Protein AF-A0A2G4FP38-F1 (afdb_monomer_lite)

Foldseek 3Di:
DVVLLVQLVVCVVVVDDNLCSLLVLQLQLLLLLLVLLVQLLVCLVVVNPPSNVVSNVVSVVSVVSNVNSVLVLLCLQQPVHSVVSVVVVVVVVVVVVVVLVVVLVVLQVVLLVVLCVVVVNDPPDDQDDPSSVNSRSVSSSVSSNVSSVVSNVSSVVSVVRDSNHHPDDDPD

Structure (mmCIF, N/CA/C/O backbone):
data_AF-A0A2G4FP38-F1
#
_entry.id   AF-A0A2G4FP38-F1
#
loop_
_atom_site.group_PDB
_atom_site.id
_atom_site.type_symbol
_atom_site.label_atom_id
_atom_site.label_alt_id
_atom_site.label_comp_id
_atom_site.label_asym_id
_atom_site.label_entity_id
_atom_site.label_seq_id
_atom_site.pdbx_PDB_ins_code
_atom_site.Cartn_x
_atom_site.Cartn_y
_atom_site.Cartn_z
_atom_site.occupancy
_atom_site.B_iso_or_equiv
_atom_site.auth_seq_id
_atom_site.auth_comp_id
_atom_site.auth_asym_id
_atom_site.auth_atom_id
_atom_site.pdbx_PDB_model_num
ATOM 1 N N . CYS A 1 1 ? 2.183 6.360 13.511 1.00 58.47 1 CYS A N 1
ATOM 2 C CA . CYS A 1 1 ? 1.422 5.990 14.740 1.00 58.47 1 CYS A CA 1
ATOM 3 C C . CYS A 1 1 ? 0.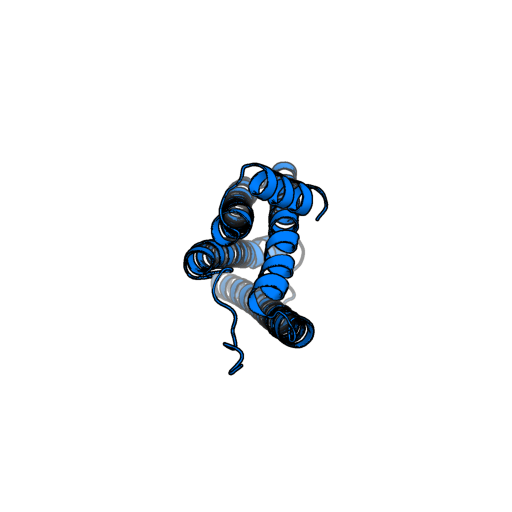950 7.159 15.631 1.00 58.47 1 CYS A C 1
ATOM 5 O O . CYS A 1 1 ? -0.241 7.223 15.916 1.00 58.47 1 CYS A O 1
ATOM 7 N N . PHE A 1 2 ? 1.821 8.072 16.098 1.00 64.75 2 PHE A N 1
ATOM 8 C CA . PHE A 1 2 ? 1.453 9.097 17.106 1.00 64.75 2 PHE A CA 1
ATOM 9 C C . PHE A 1 2 ? 0.322 10.040 16.651 1.00 64.75 2 PHE A C 1
ATOM 11 O O . PHE A 1 2 ? -0.654 10.246 17.367 1.00 64.75 2 PHE A O 1
ATOM 18 N N . ILE A 1 3 ? 0.412 10.548 15.418 1.00 67.06 3 ILE A N 1
ATOM 19 C CA . ILE A 1 3 ? -0.581 11.474 14.847 1.00 67.06 3 ILE A CA 1
ATOM 20 C C . ILE A 1 3 ? -1.905 10.759 14.544 1.00 67.06 3 ILE A C 1
ATOM 22 O O . ILE A 1 3 ? -2.968 11.328 14.762 1.00 67.06 3 ILE A O 1
ATOM 26 N N . GLY A 1 4 ? -1.855 9.496 14.107 1.00 60.56 4 GLY A N 1
ATOM 27 C CA . GLY A 1 4 ? -3.053 8.679 13.892 1.00 60.56 4 GLY A CA 1
ATOM 28 C C . GLY A 1 4 ? -3.813 8.442 15.197 1.00 60.56 4 GLY A C 1
ATOM 29 O O . GLY A 1 4 ? -5.021 8.666 15.254 1.00 60.56 4 GLY A O 1
ATOM 30 N N . GLY A 1 5 ? -3.100 8.083 16.271 1.00 61.03 5 GLY A N 1
ATOM 31 C CA . GLY A 1 5 ? -3.678 7.956 17.613 1.00 61.03 5 GLY A CA 1
ATOM 32 C C . GLY A 1 5 ? -4.298 9.267 18.098 1.00 61.03 5 GLY A C 1
ATOM 33 O O . GLY A 1 5 ? -5.476 9.293 18.447 1.00 61.03 5 GLY A O 1
ATOM 34 N N . PHE A 1 6 ? -3.559 10.375 17.987 1.00 71.50 6 PHE A N 1
ATOM 35 C CA . PHE A 1 6 ? -4.052 11.701 18.365 1.00 71.50 6 PHE A CA 1
ATOM 36 C C . PHE A 1 6 ? -5.305 12.122 17.583 1.00 71.50 6 PHE A C 1
ATOM 38 O O . PHE A 1 6 ? -6.260 12.616 18.179 1.00 71.50 6 PHE A O 1
ATOM 45 N N . ALA A 1 7 ? -5.338 11.902 16.265 1.00 63.38 7 ALA A N 1
ATOM 46 C CA . ALA A 1 7 ? -6.504 12.208 15.438 1.00 63.38 7 ALA A CA 1
ATOM 47 C C . ALA A 1 7 ? -7.728 11.390 15.874 1.00 63.38 7 ALA A C 1
ATOM 49 O O . ALA A 1 7 ? -8.832 11.924 15.983 1.00 63.38 7 ALA A O 1
ATOM 50 N N . THR A 1 8 ? -7.526 10.107 16.177 1.00 61.38 8 THR A N 1
ATOM 51 C CA . THR A 1 8 ? -8.596 9.209 16.627 1.00 61.38 8 THR A CA 1
ATOM 52 C C . THR A 1 8 ? -9.150 9.642 17.990 1.00 61.38 8 THR A C 1
ATOM 54 O O . THR A 1 8 ? -10.368 9.731 18.166 1.00 61.38 8 THR A O 1
ATOM 57 N N . ASP A 1 9 ? -8.270 9.993 18.930 1.00 63.69 9 ASP A N 1
ATOM 58 C CA . ASP A 1 9 ? -8.641 10.478 20.264 1.00 63.69 9 ASP A CA 1
ATOM 59 C C . ASP A 1 9 ? -9.321 11.849 20.213 1.00 63.69 9 ASP A C 1
ATOM 61 O O . ASP A 1 9 ? -10.271 12.109 20.954 1.00 63.69 9 ASP A O 1
ATOM 65 N N . TRP A 1 10 ? -8.884 12.724 19.305 1.00 68.12 10 TRP A N 1
ATOM 66 C CA . TRP A 1 10 ? -9.526 14.012 19.068 1.00 68.12 10 TRP A CA 1
ATOM 67 C C . TRP A 1 10 ? -10.965 13.839 18.567 1.00 68.12 10 TRP A C 1
ATOM 69 O O . TRP A 1 10 ? -11.870 14.479 19.101 1.00 68.12 10 TRP A O 1
ATOM 79 N N . PHE A 1 11 ? -11.216 12.926 17.622 1.00 61.09 11 PHE A N 1
ATOM 80 C CA . PHE A 1 11 ? -12.578 12.650 17.145 1.00 61.09 11 PHE A CA 1
ATOM 81 C C . PHE A 1 11 ? -13.488 12.049 18.224 1.00 61.09 11 PHE A C 1
ATOM 83 O O . PHE A 1 11 ? -14.673 12.387 18.266 1.00 61.09 11 PHE A O 1
ATOM 90 N N . LEU A 1 12 ? -12.956 11.202 19.113 1.00 60.66 12 LEU A N 1
ATOM 91 C CA . LEU A 1 12 ? -13.711 10.671 20.256 1.00 60.66 12 LEU A CA 1
ATOM 92 C C . LEU A 1 12 ? -14.082 11.773 21.259 1.00 60.66 12 LEU A C 1
ATOM 94 O O . LEU A 1 12 ? -15.210 11.803 21.749 1.00 60.66 12 LEU A O 1
ATOM 98 N N . ARG A 1 13 ? -13.175 12.724 21.516 1.00 63.47 13 ARG A N 1
ATOM 99 C CA . ARG A 1 13 ? -13.424 13.873 22.411 1.00 63.47 13 ARG A CA 1
ATOM 100 C C . ARG A 1 13 ? -14.485 14.843 21.886 1.00 63.47 13 ARG A C 1
ATOM 102 O O . ARG A 1 13 ? -15.068 15.574 22.676 1.00 63.47 13 ARG A O 1
ATOM 109 N N . GLN A 1 14 ? -14.765 14.824 20.584 1.00 65.31 14 GLN A N 1
ATOM 110 C CA . GLN A 1 14 ? -15.834 15.610 19.953 1.00 65.31 14 GLN A CA 1
ATOM 111 C C . GLN A 1 14 ? -17.223 14.942 20.057 1.00 65.31 14 GLN A C 1
ATOM 113 O O . GLN A 1 14 ? -18.176 15.410 19.438 1.00 65.31 14 GLN A O 1
ATOM 118 N N . GLY A 1 15 ? -17.360 13.828 20.791 1.00 57.38 15 GLY A N 1
ATOM 119 C CA . GLY A 1 15 ? -18.647 13.156 21.010 1.00 57.38 15 GLY A CA 1
ATOM 120 C C . GLY A 1 15 ? -19.159 12.340 19.817 1.00 57.38 15 GLY A C 1
ATOM 121 O O . GLY A 1 15 ? -20.324 11.942 19.796 1.00 57.38 15 GLY A O 1
ATOM 122 N N . LYS A 1 16 ? -18.317 12.072 18.807 1.00 63.19 16 LYS A N 1
ATOM 123 C CA . LYS A 1 16 ? -18.689 11.206 17.677 1.00 63.19 16 LYS A CA 1
ATOM 124 C C . LYS A 1 16 ? -18.691 9.734 18.100 1.00 63.19 16 LYS A C 1
ATOM 126 O O . LYS A 1 16 ? -17.848 9.305 18.883 1.00 63.19 16 LYS A O 1
ATOM 131 N N . SER A 1 17 ? -19.616 8.941 17.546 1.00 67.31 17 SER A N 1
ATOM 132 C CA . SER A 1 17 ? -19.697 7.496 17.827 1.00 67.31 17 SER A CA 1
ATOM 133 C C . SER A 1 17 ? -18.364 6.788 17.538 1.00 67.31 17 SER A C 1
ATOM 135 O O . SER A 1 17 ? -17.648 7.189 16.613 1.00 67.31 17 SER A O 1
ATOM 137 N N . ARG A 1 18 ? -18.067 5.702 18.265 1.00 66.75 18 ARG A N 1
ATOM 138 C CA . ARG A 1 18 ? -16.809 4.941 18.133 1.00 66.75 18 ARG A CA 1
ATOM 139 C C . ARG A 1 18 ? -16.551 4.531 16.681 1.00 66.75 18 ARG A C 1
ATOM 141 O O . ARG A 1 18 ? -15.464 4.769 16.167 1.00 66.75 18 ARG A O 1
ATOM 148 N N . THR A 1 19 ? -17.579 4.074 15.966 1.00 69.75 19 THR A N 1
ATOM 149 C CA . THR A 1 19 ? -17.502 3.747 14.531 1.00 69.75 19 THR A CA 1
ATOM 150 C C . THR A 1 19 ? -17.026 4.917 13.663 1.00 69.75 19 THR A C 1
ATOM 152 O O . THR A 1 19 ? -16.146 4.739 12.827 1.00 69.75 19 THR A O 1
ATOM 155 N N . TRP A 1 20 ? -17.527 6.134 13.879 1.00 71.62 20 TRP A N 1
ATOM 156 C CA . TRP A 1 20 ? -17.075 7.313 13.127 1.00 71.62 20 TRP A CA 1
ATOM 157 C C . TRP A 1 20 ? -15.651 7.734 13.486 1.00 71.62 20 TRP A C 1
ATOM 159 O O . TRP A 1 20 ? -14.878 8.100 12.597 1.00 71.62 20 TRP A O 1
ATOM 169 N N . ALA A 1 21 ? -15.295 7.657 14.768 1.00 72.12 21 ALA A N 1
ATOM 170 C CA . ALA A 1 21 ? -13.954 7.993 15.222 1.00 72.12 21 ALA A CA 1
ATOM 171 C C . ALA A 1 21 ? -12.893 7.033 14.668 1.00 72.12 21 ALA A C 1
ATOM 173 O O . ALA A 1 21 ? -11.793 7.481 14.363 1.00 72.12 21 ALA A O 1
ATOM 174 N N . ARG A 1 22 ? -13.222 5.747 14.474 1.00 75.44 22 ARG A N 1
ATOM 175 C CA . ARG A 1 22 ? -12.307 4.761 13.871 1.00 75.44 22 ARG A CA 1
ATOM 176 C C . ARG A 1 22 ? -12.298 4.789 12.338 1.00 75.44 22 ARG A C 1
ATOM 178 O O . ARG A 1 22 ? -11.226 4.751 11.742 1.00 75.44 22 ARG A O 1
ATOM 185 N N . ARG A 1 23 ? -13.463 4.909 11.686 1.00 81.69 23 ARG A N 1
ATOM 186 C CA . ARG A 1 23 ? -13.569 4.902 10.211 1.00 81.69 23 ARG A CA 1
ATOM 187 C C . ARG A 1 23 ? -12.898 6.105 9.559 1.00 81.69 23 ARG A C 1
ATOM 189 O O . ARG A 1 23 ? -12.204 5.942 8.567 1.00 81.69 23 ARG A O 1
ATOM 196 N N . THR A 1 24 ? -13.103 7.306 10.095 1.00 78.88 24 THR A N 1
ATOM 197 C CA . THR A 1 24 ? -12.640 8.553 9.458 1.00 78.88 24 THR A CA 1
ATOM 198 C C . THR A 1 24 ? -11.119 8.590 9.234 1.00 78.88 24 THR A C 1
ATOM 200 O O . THR A 1 24 ? -10.711 8.777 8.086 1.00 78.88 24 THR A O 1
ATOM 203 N N . PRO A 1 25 ? -10.262 8.373 10.255 1.00 81.19 25 PRO A N 1
ATOM 204 C CA . PRO A 1 25 ? -8.813 8.368 10.055 1.00 81.19 25 PRO A CA 1
ATOM 205 C C . PRO A 1 25 ? -8.349 7.207 9.169 1.00 81.19 25 PRO A C 1
ATOM 207 O O . PRO A 1 25 ? -7.416 7.383 8.391 1.00 81.19 25 PRO A O 1
ATOM 210 N N . ALA A 1 26 ? -9.015 6.051 9.232 1.00 84.75 26 ALA A N 1
ATOM 211 C CA . ALA A 1 26 ? -8.640 4.899 8.425 1.00 84.75 26 ALA A CA 1
ATOM 212 C C . ALA A 1 26 ? -8.995 5.063 6.940 1.00 84.75 26 ALA A C 1
ATOM 214 O O . ALA A 1 26 ? -8.164 4.800 6.075 1.00 84.75 26 ALA A O 1
ATOM 215 N N . VAL A 1 27 ? -10.200 5.544 6.624 1.00 87.88 27 VAL A N 1
ATOM 216 C CA . VAL A 1 27 ? -10.614 5.848 5.246 1.00 87.88 27 VAL A CA 1
ATOM 217 C C . VAL A 1 27 ? -9.734 6.951 4.670 1.00 87.88 27 VAL A C 1
ATOM 219 O O . VAL A 1 27 ? -9.202 6.793 3.574 1.00 87.88 27 VAL A O 1
ATOM 222 N N . PHE A 1 28 ? -9.530 8.042 5.415 1.00 88.12 28 PHE A N 1
ATOM 223 C CA . PHE A 1 28 ? -8.684 9.144 4.962 1.00 88.12 28 PHE A CA 1
ATOM 224 C C . PHE A 1 28 ? -7.242 8.688 4.723 1.00 88.12 28 PHE A C 1
ATOM 226 O O . PHE A 1 28 ? -6.679 8.989 3.675 1.00 88.12 28 PHE A O 1
ATOM 233 N N . GLY A 1 29 ? -6.664 7.917 5.649 1.00 87.88 29 GLY A N 1
ATOM 234 C CA . GLY A 1 29 ? -5.313 7.377 5.515 1.00 87.88 29 GLY A CA 1
ATOM 235 C C . GLY A 1 29 ? -5.160 6.456 4.303 1.00 87.88 29 GLY A C 1
ATOM 236 O O . GLY A 1 29 ? -4.212 6.621 3.539 1.00 87.88 29 GLY A O 1
ATOM 237 N N . ASN A 1 30 ? -6.117 5.551 4.066 1.00 90.75 30 ASN A N 1
ATOM 238 C CA . ASN A 1 30 ? -6.097 4.667 2.897 1.00 90.75 30 ASN A CA 1
ATOM 239 C C . ASN A 1 30 ? -6.269 5.434 1.575 1.00 90.75 30 ASN A C 1
ATOM 241 O O . ASN A 1 30 ? -5.506 5.199 0.642 1.00 90.75 30 ASN A O 1
ATOM 245 N N . ILE A 1 31 ? -7.211 6.382 1.491 1.00 92.88 31 ILE A N 1
ATOM 246 C CA . ILE A 1 31 ? -7.395 7.204 0.282 1.00 92.88 31 ILE A CA 1
ATOM 247 C C . ILE A 1 31 ? -6.143 8.042 0.016 1.00 92.88 31 ILE A C 1
ATOM 249 O O . ILE A 1 31 ? -5.645 8.057 -1.108 1.00 92.88 31 ILE A O 1
ATOM 253 N N . ALA A 1 32 ? -5.605 8.707 1.042 1.00 92.25 32 ALA A N 1
ATOM 254 C CA . ALA A 1 32 ? -4.392 9.503 0.910 1.00 92.25 32 ALA A CA 1
ATOM 255 C C . ALA A 1 32 ? -3.211 8.637 0.449 1.00 92.25 32 ALA A C 1
ATOM 257 O O . ALA A 1 32 ? -2.507 9.023 -0.480 1.00 92.25 32 ALA A O 1
ATOM 258 N N . CYS A 1 33 ? -3.045 7.437 1.013 1.00 92.12 33 CYS A N 1
ATOM 259 C CA . CYS A 1 33 ? -2.015 6.491 0.590 1.00 92.12 33 CYS A CA 1
ATOM 260 C C . CYS A 1 33 ? -2.195 6.068 -0.880 1.00 92.12 33 CYS A C 1
ATOM 262 O O . CYS A 1 33 ? -1.245 6.139 -1.658 1.00 92.12 33 CYS A O 1
ATOM 264 N N . GLY A 1 34 ? -3.419 5.721 -1.296 1.00 92.12 34 GLY A N 1
ATOM 265 C CA . GLY A 1 34 ? -3.733 5.385 -2.688 1.00 92.12 34 GLY A CA 1
ATOM 266 C C . GLY A 1 34 ? -3.409 6.525 -3.660 1.00 92.12 34 GLY A C 1
ATOM 267 O O . GLY A 1 34 ? -2.740 6.306 -4.671 1.00 92.12 34 GLY A O 1
ATOM 268 N N . LEU A 1 35 ? -3.789 7.759 -3.317 1.00 93.62 35 LEU A N 1
ATOM 269 C CA . LEU A 1 35 ? -3.447 8.956 -4.094 1.00 93.62 35 LEU A CA 1
ATOM 270 C C . LEU A 1 35 ? -1.933 9.180 -4.183 1.00 93.62 35 LEU A C 1
ATOM 272 O O . LEU A 1 35 ? -1.449 9.576 -5.241 1.00 93.62 35 LEU A O 1
ATOM 276 N N . CYS A 1 36 ? -1.179 8.876 -3.125 1.00 93.88 36 CYS A N 1
ATOM 277 C CA . CYS A 1 36 ? 0.282 8.966 -3.139 1.00 93.88 36 CYS A CA 1
ATOM 278 C C . CYS A 1 36 ? 0.934 7.928 -4.056 1.00 93.88 36 CYS A C 1
ATOM 280 O O . CYS A 1 36 ? 1.942 8.217 -4.694 1.00 93.88 36 CYS A O 1
ATOM 282 N N . TYR A 1 37 ? 0.370 6.723 -4.164 1.00 93.94 37 TYR A N 1
ATOM 283 C CA . TYR A 1 37 ? 0.847 5.739 -5.139 1.00 93.94 37 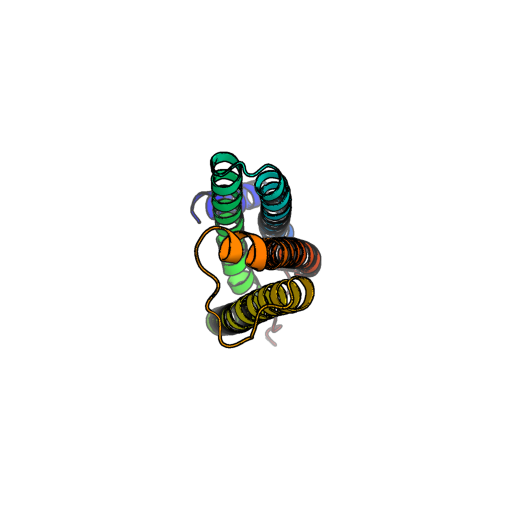TYR A CA 1
ATOM 284 C C . TYR A 1 37 ? 0.552 6.174 -6.579 1.00 93.94 37 TYR A C 1
ATOM 286 O O . TYR A 1 37 ? 1.402 6.009 -7.456 1.00 93.94 37 TYR A O 1
ATOM 294 N N . PHE A 1 38 ? -0.602 6.801 -6.828 1.00 93.94 38 PHE A N 1
ATOM 295 C CA . PHE A 1 38 ? -0.903 7.383 -8.139 1.00 93.94 38 PHE A CA 1
ATOM 296 C C . PHE A 1 38 ? -0.035 8.611 -8.457 1.00 93.94 38 PHE A C 1
ATOM 298 O O . PHE A 1 38 ? 0.404 8.763 -9.598 1.00 93.94 38 PHE A O 1
ATOM 305 N N . SER A 1 39 ? 0.292 9.456 -7.472 1.00 92.44 39 SER A N 1
ATOM 306 C CA . SER A 1 39 ? 1.250 10.551 -7.673 1.00 92.44 39 SER A CA 1
ATOM 307 C C . SER A 1 39 ? 2.664 10.019 -7.903 1.00 92.44 39 SER A C 1
ATOM 309 O O . SER A 1 39 ? 3.359 10.503 -8.794 1.00 92.44 39 SER A O 1
ATOM 311 N N . ALA A 1 40 ? 3.076 8.972 -7.181 1.00 93.06 40 ALA A N 1
ATOM 312 C CA . ALA A 1 40 ? 4.349 8.296 -7.412 1.00 93.06 40 ALA A CA 1
ATOM 313 C C . ALA A 1 40 ? 4.429 7.737 -8.841 1.00 93.06 40 ALA A C 1
ATOM 315 O O . ALA A 1 40 ? 5.447 7.914 -9.503 1.00 93.06 40 ALA A O 1
ATOM 316 N N . LEU A 1 41 ? 3.349 7.143 -9.360 1.00 93.94 41 LEU A N 1
ATOM 317 C CA . LEU A 1 41 ? 3.274 6.712 -10.759 1.00 93.94 41 LEU A CA 1
ATOM 318 C C . LEU A 1 41 ? 3.463 7.885 -11.735 1.00 93.94 41 LEU A C 1
ATOM 320 O O . LEU A 1 41 ? 4.199 7.761 -12.713 1.00 93.94 41 LEU A O 1
ATOM 324 N N . TYR A 1 42 ? 2.828 9.028 -11.466 1.00 93.12 42 TYR A N 1
ATOM 325 C CA . TYR A 1 42 ? 2.984 10.227 -12.288 1.00 93.12 42 TYR A CA 1
ATOM 326 C C . TYR A 1 42 ? 4.440 10.720 -12.313 1.00 93.12 42 TYR A C 1
ATOM 328 O O . TYR A 1 42 ? 4.997 10.930 -13.391 1.00 93.12 42 TYR A O 1
ATOM 336 N N . PHE A 1 43 ? 5.092 10.840 -11.153 1.00 92.12 43 PHE A N 1
ATOM 337 C CA . PHE A 1 43 ? 6.483 11.302 -11.071 1.00 92.12 43 PHE A CA 1
ATOM 338 C C . PHE A 1 43 ? 7.495 10.281 -11.600 1.00 92.12 43 PHE A C 1
ATOM 340 O O . PHE A 1 43 ? 8.500 10.676 -12.194 1.00 92.12 43 PHE A O 1
ATOM 347 N N . LEU A 1 44 ? 7.200 8.981 -11.483 1.00 91.56 44 LEU A N 1
ATOM 348 C CA . LEU A 1 44 ? 7.987 7.925 -12.119 1.00 91.56 44 LEU A CA 1
ATOM 349 C C . LEU A 1 44 ? 8.029 8.117 -13.644 1.00 91.56 44 LEU A C 1
ATOM 351 O O . LEU A 1 44 ? 9.097 8.013 -14.246 1.00 91.56 44 LEU A O 1
ATOM 355 N N . ASN A 1 45 ? 6.897 8.471 -14.262 1.00 90.00 45 ASN A N 1
ATOM 356 C CA . ASN A 1 45 ? 6.817 8.747 -15.702 1.00 90.00 45 ASN A CA 1
ATOM 357 C C . ASN A 1 45 ? 7.587 10.000 -16.122 1.00 90.00 45 ASN A C 1
ATOM 359 O O . ASN A 1 45 ? 8.159 10.030 -17.210 1.00 90.00 45 ASN A O 1
ATOM 363 N N . GLN A 1 46 ? 7.649 11.004 -15.249 1.00 90.12 46 GLN A N 1
ATOM 364 C CA . GLN A 1 46 ? 8.439 12.220 -15.466 1.00 90.12 46 GLN A CA 1
ATOM 365 C C . GLN A 1 46 ? 9.938 12.026 -15.179 1.00 90.12 46 GLN A C 1
ATOM 367 O O . GLN A 1 46 ? 10.720 12.952 -15.377 1.00 90.12 46 GLN A O 1
ATOM 372 N N . LYS A 1 47 ? 10.354 10.829 -14.730 1.00 87.00 47 LYS A N 1
ATOM 373 C CA . LYS A 1 47 ? 11.727 10.514 -14.293 1.00 87.00 47 LYS A CA 1
ATOM 374 C C . LYS A 1 47 ? 12.224 11.434 -13.170 1.00 87.00 47 LYS A C 1
ATOM 376 O O . LYS A 1 47 ? 13.428 11.637 -13.015 1.00 87.00 47 LYS A O 1
ATOM 381 N N . ASP A 1 48 ? 11.300 11.960 -12.368 1.00 90.38 48 ASP A N 1
ATOM 382 C CA . ASP A 1 48 ? 11.615 12.836 -11.247 1.00 90.38 48 ASP A CA 1
ATOM 383 C C . ASP A 1 48 ? 11.778 12.019 -9.960 1.00 90.38 48 ASP A C 1
ATOM 385 O O . ASP A 1 48 ? 10.811 11.638 -9.291 1.00 90.38 48 ASP A O 1
ATOM 389 N N . ALA A 1 49 ? 13.034 11.732 -9.620 1.00 89.88 49 ALA A N 1
ATOM 390 C CA . ALA A 1 49 ? 13.373 10.897 -8.475 1.00 89.88 49 ALA A CA 1
ATOM 391 C C . ALA A 1 49 ? 12.997 11.538 -7.127 1.00 89.88 49 ALA A C 1
ATOM 393 O O . ALA A 1 49 ? 12.645 10.815 -6.192 1.00 89.88 49 ALA A O 1
ATOM 394 N N . MET A 1 50 ? 13.047 12.871 -7.008 1.00 93.44 50 MET A N 1
ATOM 395 C CA . MET A 1 50 ? 12.763 13.544 -5.737 1.00 93.44 50 MET A CA 1
ATOM 396 C C . MET A 1 50 ? 11.278 13.478 -5.402 1.00 93.44 50 MET A C 1
ATOM 398 O O . MET A 1 50 ? 10.911 13.029 -4.314 1.00 93.44 50 MET A O 1
ATOM 402 N N . PHE A 1 51 ? 10.412 13.878 -6.333 1.00 91.00 51 PHE A N 1
ATOM 403 C CA . PHE A 1 51 ? 8.971 13.870 -6.079 1.00 91.00 51 PHE A CA 1
ATOM 404 C C . PHE A 1 51 ? 8.393 12.451 -6.017 1.00 91.00 51 PHE A C 1
ATOM 406 O O . PHE A 1 51 ? 7.436 12.212 -5.271 1.00 91.00 51 PHE A O 1
ATOM 413 N N . PHE A 1 52 ? 9.011 11.488 -6.709 1.00 93.06 52 PHE A N 1
ATOM 414 C CA . PHE A 1 52 ? 8.725 10.068 -6.509 1.00 93.06 52 PHE A CA 1
ATOM 415 C C . PHE A 1 52 ? 9.020 9.633 -5.065 1.00 93.06 52 PHE A C 1
ATOM 417 O O . PHE A 1 52 ? 8.140 9.093 -4.392 1.00 93.06 52 PHE A O 1
ATOM 424 N N . ALA A 1 53 ? 10.227 9.914 -4.560 1.00 92.81 53 ALA A N 1
ATOM 425 C CA . ALA A 1 53 ? 10.622 9.539 -3.203 1.00 92.81 53 ALA A CA 1
ATOM 426 C C . ALA A 1 53 ? 9.735 10.204 -2.138 1.00 92.81 53 ALA A C 1
ATOM 428 O O . ALA A 1 53 ? 9.304 9.537 -1.196 1.00 92.81 53 ALA A O 1
ATOM 429 N N . ILE A 1 54 ? 9.403 11.487 -2.314 1.00 94.19 54 ILE A N 1
ATOM 430 C CA . ILE A 1 54 ? 8.487 12.215 -1.423 1.00 94.19 54 ILE A CA 1
ATOM 431 C C . ILE A 1 54 ? 7.093 11.577 -1.437 1.00 94.19 54 ILE A C 1
ATOM 433 O O . ILE A 1 54 ? 6.511 11.376 -0.373 1.00 94.19 54 ILE A O 1
ATOM 437 N N . SER A 1 55 ? 6.573 11.213 -2.613 1.00 93.50 55 SER A N 1
ATOM 438 C CA . SER A 1 55 ? 5.260 10.564 -2.732 1.00 93.50 55 SER A CA 1
ATOM 439 C C . SER A 1 55 ? 5.221 9.226 -1.989 1.00 93.50 55 SER A C 1
ATOM 441 O O . SER A 1 55 ? 4.286 8.969 -1.235 1.00 93.50 55 SER A O 1
ATOM 443 N N . ILE A 1 56 ? 6.259 8.394 -2.128 1.00 93.44 56 ILE A N 1
ATOM 444 C CA . ILE A 1 56 ? 6.353 7.112 -1.410 1.00 93.44 56 ILE A CA 1
ATOM 445 C C . ILE A 1 56 ? 6.530 7.321 0.101 1.00 93.44 56 ILE A C 1
ATOM 447 O O . ILE A 1 56 ? 5.897 6.624 0.895 1.00 93.44 56 ILE A O 1
ATOM 451 N N . ALA A 1 57 ? 7.335 8.299 0.521 1.00 93.75 57 ALA A N 1
ATOM 452 C CA . ALA A 1 57 ? 7.503 8.627 1.936 1.00 93.75 57 ALA A CA 1
ATOM 453 C C . ALA A 1 57 ? 6.180 9.091 2.568 1.00 93.75 57 ALA A C 1
ATOM 455 O O . ALA A 1 57 ? 5.821 8.653 3.664 1.00 93.75 57 ALA A O 1
ATOM 456 N N . PHE A 1 58 ? 5.419 9.926 1.857 1.00 92.56 58 PHE A N 1
ATOM 457 C CA . PHE A 1 58 ? 4.109 10.381 2.312 1.00 92.56 58 PHE A CA 1
ATOM 458 C C . PHE A 1 58 ? 3.071 9.248 2.301 1.00 92.56 58 PHE A C 1
ATOM 460 O O . PHE A 1 58 ? 2.271 9.149 3.230 1.00 92.56 58 PHE A O 1
ATOM 467 N N . ALA A 1 59 ? 3.141 8.319 1.339 1.00 93.00 59 ALA A N 1
ATOM 468 C CA . ALA A 1 59 ? 2.333 7.097 1.357 1.00 93.00 59 ALA A CA 1
ATOM 469 C C . ALA A 1 59 ? 2.582 6.276 2.635 1.00 93.00 59 ALA A C 1
ATOM 471 O O . ALA A 1 59 ? 1.625 5.857 3.292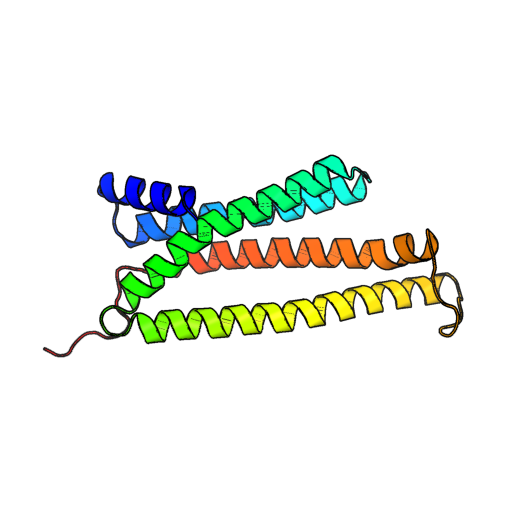 1.00 93.00 59 ALA A O 1
ATOM 472 N N . GLY A 1 60 ? 3.852 6.105 3.024 1.00 90.00 60 GLY A N 1
ATOM 473 C CA . GLY A 1 60 ? 4.240 5.456 4.279 1.00 90.00 60 GLY A CA 1
ATOM 474 C C . GLY A 1 60 ? 3.686 6.181 5.506 1.00 90.00 60 GLY A C 1
ATOM 475 O O . GLY A 1 60 ? 3.087 5.552 6.374 1.00 90.00 60 GLY A O 1
ATOM 476 N N . PHE A 1 61 ? 3.782 7.512 5.538 1.00 88.94 61 PHE A N 1
ATOM 477 C CA . PHE A 1 61 ? 3.186 8.329 6.598 1.00 88.94 61 PHE A CA 1
ATOM 478 C C . PHE A 1 61 ? 1.663 8.134 6.718 1.00 88.94 61 PHE A C 1
ATOM 480 O O . PHE A 1 61 ? 1.147 7.949 7.821 1.00 88.94 61 PHE A O 1
ATOM 487 N N . CYS A 1 62 ? 0.933 8.130 5.600 1.00 88.50 62 CYS A N 1
ATOM 488 C CA . CYS A 1 62 ? -0.516 7.914 5.583 1.00 88.50 62 CYS A CA 1
ATOM 489 C C . CYS A 1 62 ? -0.913 6.496 6.026 1.00 88.50 62 CYS A C 1
ATOM 491 O O . CYS A 1 62 ? -1.910 6.325 6.739 1.00 88.50 62 CYS A O 1
ATOM 493 N N . ASN A 1 63 ? -0.126 5.481 5.661 1.00 89.19 63 ASN A N 1
ATOM 494 C CA . ASN A 1 63 ? -0.309 4.123 6.173 1.00 89.19 63 ASN A CA 1
ATOM 495 C C . ASN A 1 63 ? -0.187 4.096 7.711 1.00 89.19 63 ASN A C 1
ATOM 497 O O . ASN A 1 63 ? -1.050 3.562 8.412 1.00 89.19 63 ASN A O 1
ATOM 501 N N . ASP A 1 64 ? 0.802 4.808 8.240 1.00 86.75 64 ASP A N 1
ATOM 502 C CA . ASP A 1 64 ? 1.087 4.924 9.667 1.00 86.75 64 ASP A CA 1
ATOM 503 C C . ASP A 1 64 ? -0.011 5.633 10.485 1.00 86.75 64 ASP A C 1
ATOM 505 O O . ASP A 1 64 ? -0.123 5.438 11.705 1.00 86.75 64 ASP A O 1
ATOM 509 N N . LEU A 1 65 ? -0.816 6.482 9.836 1.00 80.56 65 LEU A N 1
ATOM 510 C CA . LEU A 1 65 ? -2.020 7.079 10.426 1.00 80.56 65 LEU A CA 1
ATOM 511 C C . LEU A 1 65 ? -3.141 6.046 10.570 1.00 80.56 65 LEU A C 1
ATOM 513 O O . LEU A 1 65 ? -3.863 6.050 11.567 1.00 80.56 65 LEU A O 1
ATOM 517 N N . THR A 1 66 ? -3.252 5.147 9.593 1.00 85.19 66 THR A N 1
ATOM 518 C CA . THR A 1 66 ? -4.286 4.105 9.534 1.00 85.19 66 THR A CA 1
ATOM 519 C C . THR A 1 66 ? -4.055 3.043 10.604 1.00 85.19 66 THR A C 1
ATOM 521 O O . THR A 1 66 ? -5.009 2.594 11.236 1.00 85.19 66 THR A O 1
ATOM 524 N N . MET A 1 67 ? -2.791 2.693 10.871 1.00 84.38 67 MET A N 1
ATOM 525 C CA . MET A 1 67 ? -2.423 1.639 11.823 1.00 84.38 67 MET A CA 1
ATOM 526 C C . MET A 1 67 ? -3.090 1.811 13.195 1.00 84.38 67 MET A C 1
ATOM 528 O O . MET A 1 67 ? -3.690 0.867 13.703 1.00 84.38 67 MET A O 1
ATOM 532 N N . GLY A 1 68 ? -3.072 3.017 13.773 1.00 83.69 68 GLY A N 1
ATOM 533 C CA . GLY A 1 68 ? -3.691 3.263 15.084 1.00 83.69 68 GLY A CA 1
ATOM 534 C C . GLY A 1 68 ? -5.197 2.971 15.110 1.00 83.69 68 GLY A C 1
ATOM 535 O O . GLY A 1 68 ? -5.699 2.364 16.056 1.00 83.69 68 GLY A O 1
ATOM 536 N N . ALA A 1 69 ? -5.910 3.342 14.045 1.00 84.25 69 ALA A N 1
ATOM 537 C CA . ALA A 1 69 ? -7.340 3.087 13.918 1.00 84.25 69 ALA A CA 1
ATOM 538 C C . ALA A 1 69 ? -7.647 1.592 13.739 1.00 84.25 69 ALA A C 1
ATOM 540 O O . ALA A 1 69 ? -8.607 1.099 14.337 1.00 84.25 69 ALA A O 1
ATOM 541 N N . THR A 1 70 ? -6.825 0.858 12.982 1.00 87.12 70 THR A N 1
ATOM 542 C CA . THR A 1 70 ? -6.987 -0.591 12.777 1.00 87.12 70 THR A CA 1
ATOM 543 C C . THR A 1 70 ? -6.871 -1.358 14.093 1.00 87.12 70 THR A C 1
ATOM 545 O O . THR A 1 70 ? -7.780 -2.107 14.452 1.00 87.12 70 THR A O 1
ATOM 548 N N . TRP A 1 71 ? -5.812 -1.105 14.868 1.00 87.38 71 TRP A N 1
ATOM 549 C CA . TRP A 1 71 ? -5.600 -1.762 16.162 1.00 87.38 71 TRP A CA 1
ATOM 550 C C . TRP A 1 71 ? -6.714 -1.452 17.162 1.00 87.38 71 TRP A C 1
ATOM 552 O O . TRP A 1 71 ? -7.226 -2.354 17.825 1.00 87.38 71 TRP A O 1
ATOM 562 N N . ALA A 1 72 ? -7.133 -0.189 17.242 1.00 85.62 72 ALA A N 1
ATOM 563 C CA . ALA A 1 72 ? -8.206 0.199 18.144 1.00 85.62 72 ALA A CA 1
ATOM 564 C C . ALA A 1 72 ? -9.560 -0.412 17.739 1.00 85.62 72 ALA A C 1
ATOM 566 O O . ALA A 1 72 ? -10.356 -0.778 18.598 1.00 85.62 72 ALA A O 1
ATOM 567 N N . THR A 1 73 ? -9.796 -0.603 16.439 1.00 86.81 73 THR A N 1
ATOM 568 C CA . THR A 1 73 ? -10.999 -1.279 15.932 1.00 86.81 73 THR A CA 1
ATOM 569 C C . THR A 1 73 ? -11.018 -2.760 16.311 1.00 86.81 73 THR A C 1
ATOM 571 O O . THR A 1 73 ? -12.053 -3.264 16.739 1.00 86.81 73 THR A O 1
ATOM 574 N N . CYS A 1 74 ? -9.879 -3.457 16.243 1.00 87.75 74 CYS A N 1
ATOM 575 C CA . CYS A 1 74 ? -9.778 -4.839 16.724 1.00 87.75 74 CYS A CA 1
ATOM 576 C C . CYS A 1 74 ? -10.063 -4.961 18.227 1.00 87.75 74 CYS A C 1
ATOM 578 O O . CYS A 1 74 ? -10.670 -5.944 18.652 1.00 87.75 74 CYS A O 1
ATOM 580 N N . GLN A 1 75 ? -9.660 -3.969 19.025 1.00 87.94 75 GLN A N 1
ATOM 581 C CA . GLN A 1 75 ? -9.972 -3.924 20.456 1.00 87.94 75 GLN A CA 1
ATOM 582 C C . GLN A 1 75 ? -11.462 -3.668 20.711 1.00 87.94 75 GLN A C 1
ATOM 584 O O . GLN A 1 75 ? -12.072 -4.395 21.494 1.00 87.94 75 GLN A O 1
ATOM 589 N N . ASP A 1 76 ? -12.050 -2.680 20.028 1.00 86.19 76 ASP A N 1
ATOM 590 C CA . ASP A 1 76 ? -13.465 -2.322 20.182 1.00 86.19 76 ASP A CA 1
ATOM 591 C C . ASP A 1 76 ? -14.394 -3.494 19.773 1.00 86.19 76 ASP A C 1
ATOM 593 O O . ASP A 1 76 ? -15.351 -3.796 20.487 1.00 86.19 76 ASP A O 1
ATOM 597 N N . ILE A 1 77 ? -14.075 -4.207 18.683 1.00 86.62 77 ILE A N 1
ATOM 598 C CA . ILE A 1 77 ? -14.863 -5.350 18.178 1.00 86.62 77 ILE A CA 1
ATOM 599 C C . ILE A 1 77 ? -14.584 -6.642 18.966 1.00 86.62 77 ILE A C 1
ATOM 601 O O . ILE A 1 77 ? -15.493 -7.442 19.205 1.00 86.62 77 ILE A O 1
ATOM 605 N N . GLY A 1 78 ? -13.322 -6.880 19.333 1.00 84.62 78 GLY A N 1
ATOM 606 C CA . GLY A 1 78 ? -12.886 -8.126 19.961 1.00 84.62 78 GLY A CA 1
ATOM 607 C C . GLY A 1 78 ? -13.136 -8.201 21.465 1.00 84.62 78 GLY A C 1
ATOM 608 O O . GLY A 1 78 ? -13.269 -9.307 21.983 1.00 84.62 78 GLY A O 1
ATOM 609 N N . GLN A 1 79 ? -13.213 -7.064 22.166 1.00 87.56 79 GLN A N 1
ATOM 610 C CA . GLN A 1 79 ? -13.463 -6.982 23.613 1.00 87.56 79 GLN A CA 1
ATOM 611 C C . GLN A 1 79 ? -12.617 -7.995 24.415 1.00 87.56 79 GLN A C 1
ATOM 613 O O . GLN A 1 79 ? -11.387 -7.963 24.352 1.00 87.56 79 GLN A O 1
ATOM 618 N N . ARG A 1 80 ? -13.247 -8.943 25.124 1.00 86.88 80 ARG A N 1
ATOM 619 C CA . ARG A 1 80 ? -12.573 -10.004 25.896 1.00 86.88 80 ARG A CA 1
ATOM 620 C C . ARG A 1 80 ? -11.660 -10.904 25.045 1.00 86.88 80 ARG A C 1
ATOM 622 O O . ARG A 1 80 ? -10.710 -11.481 25.563 1.00 86.88 80 ARG A O 1
ATOM 629 N N . HIS A 1 81 ? -11.903 -10.969 23.738 1.00 87.69 81 HIS A N 1
ATOM 630 C CA . HIS A 1 81 ? -11.133 -11.722 22.745 1.00 87.69 81 HIS A CA 1
ATOM 631 C C . HIS A 1 81 ? -10.267 -10.816 21.844 1.00 87.69 81 HIS A C 1
ATOM 633 O O . HIS A 1 81 ? -9.818 -11.250 20.780 1.00 87.69 81 HIS A O 1
ATOM 639 N N . ALA A 1 82 ? -9.989 -9.568 22.249 1.00 86.94 82 ALA A N 1
ATOM 640 C CA . ALA A 1 82 ? -9.219 -8.598 21.457 1.00 86.94 82 ALA A CA 1
ATOM 641 C C . ALA A 1 82 ? -7.843 -9.117 21.000 1.00 86.94 82 ALA A C 1
ATOM 643 O O . ALA A 1 82 ? -7.390 -8.779 19.903 1.00 86.94 82 ALA A O 1
ATOM 644 N N . ALA A 1 83 ? -7.197 -9.971 21.801 1.00 88.81 83 ALA A N 1
ATOM 645 C CA . ALA A 1 83 ? -5.925 -10.599 21.446 1.00 88.81 83 ALA A CA 1
ATOM 646 C C . ALA A 1 83 ? -6.054 -11.549 20.240 1.00 88.81 83 ALA A C 1
ATOM 648 O O . ALA A 1 83 ? -5.213 -11.517 19.345 1.00 88.81 83 ALA A O 1
ATOM 649 N N . ILE A 1 84 ? -7.128 -12.345 20.171 1.00 90.81 84 ILE A N 1
ATOM 650 C CA . ILE A 1 84 ? -7.374 -13.295 19.073 1.00 90.81 84 ILE A CA 1
ATOM 651 C C . ILE A 1 84 ? -7.705 -12.536 17.785 1.00 90.81 84 ILE A C 1
ATOM 653 O O . ILE A 1 84 ? -7.155 -12.839 16.724 1.00 90.81 84 ILE A O 1
ATOM 657 N N . VAL A 1 85 ? -8.553 -11.507 17.880 1.00 90.31 85 VAL A N 1
ATOM 658 C CA . VAL A 1 85 ? -8.928 -10.665 16.730 1.00 90.31 85 VAL A CA 1
ATOM 659 C C . VAL A 1 85 ? -7.705 -9.939 16.168 1.00 90.31 85 VAL A C 1
ATOM 661 O O . VAL A 1 85 ? -7.448 -9.997 14.966 1.00 90.31 85 VAL A O 1
ATOM 664 N N . SER A 1 86 ? -6.898 -9.321 17.034 1.00 89.75 86 SER A N 1
ATOM 665 C CA . SER A 1 86 ? -5.669 -8.630 16.619 1.00 89.75 86 SER A CA 1
ATOM 666 C C . SER A 1 86 ? -4.606 -9.603 16.090 1.00 89.75 86 SER A C 1
ATOM 668 O O . SER A 1 86 ? -3.889 -9.289 15.141 1.00 89.75 86 SER A O 1
ATOM 670 N N . GLY A 1 87 ? -4.514 -10.808 16.660 1.00 92.50 87 GLY A N 1
ATOM 671 C CA . GLY A 1 87 ? -3.648 -11.874 16.153 1.00 92.50 87 GLY A CA 1
ATOM 672 C C . GLY A 1 87 ? -4.046 -12.320 14.745 1.00 92.50 87 GLY A C 1
ATOM 673 O O . GLY A 1 87 ? -3.195 -12.419 13.863 1.00 92.50 87 GLY A O 1
ATOM 674 N N . THR A 1 88 ? -5.347 -12.494 14.507 1.00 93.00 88 THR A N 1
ATOM 675 C CA . THR A 1 88 ? -5.894 -12.853 13.188 1.00 93.00 88 THR A CA 1
ATOM 676 C C . THR A 1 88 ? -5.623 -11.756 12.159 1.00 93.00 88 THR A C 1
ATOM 678 O O . THR A 1 88 ? -5.165 -12.049 11.055 1.00 93.00 88 THR A O 1
ATOM 681 N N . MET A 1 89 ? -5.815 -10.486 12.534 1.00 91.81 89 MET A N 1
ATOM 682 C CA . MET A 1 89 ? -5.459 -9.337 11.695 1.00 91.81 89 MET A CA 1
ATOM 683 C C . MET A 1 89 ? -3.983 -9.378 11.273 1.00 91.81 89 MET A C 1
ATOM 685 O O . MET A 1 89 ? -3.684 -9.216 10.091 1.00 91.81 89 MET A O 1
ATOM 689 N N . ASN A 1 90 ? -3.061 -9.630 12.207 1.00 93.38 90 ASN A N 1
ATOM 690 C CA . ASN A 1 90 ? -1.631 -9.707 11.890 1.00 93.38 90 ASN A CA 1
ATOM 691 C C . ASN A 1 90 ? -1.284 -10.895 10.990 1.00 93.38 90 ASN A C 1
ATOM 693 O O . ASN A 1 90 ? -0.445 -10.756 10.102 1.00 93.38 90 ASN A O 1
ATOM 697 N N . MET A 1 91 ? -1.930 -12.047 11.180 1.00 95.12 91 MET A N 1
ATOM 698 C CA . MET A 1 91 ? -1.743 -13.197 10.290 1.00 95.12 91 MET A CA 1
ATOM 699 C C . MET A 1 91 ? -2.164 -12.864 8.857 1.00 95.12 91 MET A C 1
ATOM 701 O O . MET A 1 91 ? -1.401 -13.115 7.925 1.00 95.12 91 MET A O 1
ATOM 705 N N . ILE A 1 92 ? -3.330 -12.233 8.679 1.00 93.75 92 ILE A N 1
ATOM 706 C CA . ILE A 1 92 ? -3.809 -11.795 7.359 1.00 93.75 92 ILE A CA 1
ATOM 707 C C . ILE A 1 92 ? -2.864 -10.744 6.761 1.00 93.75 92 ILE A C 1
ATOM 709 O O . ILE A 1 92 ? -2.519 -10.838 5.585 1.00 93.75 92 ILE A O 1
ATOM 713 N N . GLY A 1 93 ? -2.400 -9.779 7.562 1.00 90.62 93 GLY A N 1
ATOM 714 C CA . GLY A 1 93 ? -1.452 -8.754 7.118 1.00 90.62 93 GLY A CA 1
ATOM 715 C C . GLY A 1 93 ? -0.125 -9.340 6.629 1.00 90.62 93 GLY A C 1
ATOM 716 O O . GLY A 1 93 ? 0.328 -9.013 5.532 1.00 90.62 93 GLY A O 1
ATOM 717 N N . ASN A 1 94 ? 0.464 -10.265 7.392 1.00 94.81 94 ASN A N 1
ATOM 718 C CA . ASN A 1 94 ? 1.707 -10.940 7.011 1.00 94.81 94 ASN A CA 1
ATOM 719 C C . ASN A 1 94 ? 1.528 -11.845 5.786 1.00 94.81 94 ASN A C 1
ATOM 721 O O . ASN A 1 94 ? 2.397 -11.869 4.913 1.00 94.81 94 ASN A O 1
ATOM 725 N N . LEU A 1 95 ? 0.397 -12.551 5.680 1.00 95.38 95 LEU A N 1
ATOM 726 C CA . LEU A 1 95 ? 0.070 -13.336 4.490 1.00 95.38 95 LEU A CA 1
ATOM 727 C C . LEU A 1 95 ? -0.066 -12.436 3.254 1.00 95.38 95 LEU A C 1
ATOM 729 O O . LEU A 1 95 ? 0.473 -12.759 2.197 1.00 95.38 95 LEU A O 1
ATOM 733 N N . GLY A 1 96 ? -0.729 -11.285 3.395 1.00 92.56 96 GLY A N 1
ATOM 734 C CA . GLY A 1 96 ? -0.824 -10.276 2.342 1.00 92.56 96 GLY A CA 1
ATOM 735 C C . GLY A 1 96 ? 0.552 -9.777 1.903 1.00 92.56 96 GLY A C 1
ATOM 736 O O . GLY A 1 96 ? 0.836 -9.754 0.708 1.00 92.56 96 GLY A O 1
ATOM 737 N N . GLY A 1 97 ? 1.433 -9.468 2.860 1.00 92.56 97 GLY A N 1
ATOM 738 C CA . GLY A 1 97 ? 2.822 -9.092 2.589 1.00 92.56 97 GLY A CA 1
ATOM 739 C C . GLY A 1 97 ? 3.580 -10.163 1.801 1.00 92.56 97 GLY A C 1
ATOM 740 O O . GLY A 1 97 ? 4.168 -9.860 0.765 1.00 92.56 97 GLY A O 1
ATOM 741 N N . PHE A 1 98 ? 3.492 -11.426 2.226 1.00 95.00 98 PHE A N 1
ATOM 742 C CA . PHE A 1 98 ? 4.108 -12.558 1.527 1.00 95.00 98 PHE A CA 1
ATOM 743 C C . PHE A 1 98 ? 3.614 -12.695 0.077 1.00 95.00 98 PHE A C 1
ATOM 745 O O . PHE A 1 98 ? 4.420 -12.790 -0.853 1.00 95.00 98 PHE A O 1
ATOM 752 N N . VAL A 1 99 ? 2.293 -12.659 -0.129 1.00 95.25 99 VAL A N 1
ATOM 753 C CA . VAL A 1 99 ? 1.681 -12.762 -1.463 1.00 95.25 99 VAL A CA 1
ATOM 754 C C . VAL A 1 99 ? 2.125 -11.601 -2.354 1.00 95.25 99 VAL A C 1
ATOM 756 O O . VAL A 1 99 ? 2.537 -11.821 -3.494 1.00 95.25 99 VAL A O 1
ATOM 759 N N . VAL A 1 100 ? 2.105 -10.375 -1.830 1.00 93.69 100 VAL A N 1
ATOM 760 C CA . VAL A 1 100 ? 2.526 -9.166 -2.549 1.00 93.69 100 VAL A CA 1
ATOM 761 C C . VAL A 1 100 ? 3.988 -9.239 -2.977 1.00 93.69 100 VAL A C 1
ATOM 763 O O . VAL A 1 100 ? 4.297 -8.891 -4.118 1.00 93.69 100 VAL A O 1
ATOM 766 N N . THR A 1 101 ? 4.893 -9.704 -2.111 1.00 93.62 101 THR A N 1
ATOM 767 C CA . THR A 1 101 ? 6.317 -9.837 -2.453 1.00 93.62 101 THR A CA 1
ATOM 768 C C . THR A 1 101 ? 6.519 -10.793 -3.629 1.00 93.62 101 THR A C 1
ATOM 770 O O . THR A 1 101 ? 7.238 -10.461 -4.574 1.00 93.62 101 THR A O 1
ATOM 773 N N . ILE A 1 102 ? 5.836 -11.943 -3.624 1.00 95.94 102 ILE A N 1
ATOM 774 C CA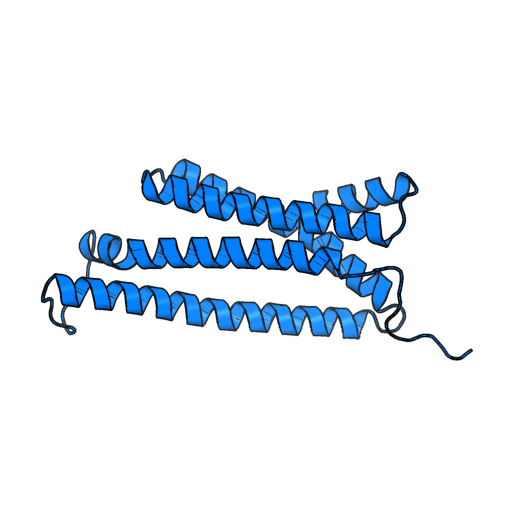 . ILE A 1 102 ? 5.901 -12.910 -4.732 1.00 95.94 102 ILE A CA 1
ATOM 775 C C . ILE A 1 102 ? 5.316 -12.315 -6.015 1.00 95.94 102 ILE A C 1
ATOM 777 O O . ILE A 1 102 ? 5.927 -12.426 -7.080 1.00 95.94 102 ILE A O 1
ATOM 781 N N . LEU A 1 103 ? 4.144 -11.680 -5.931 1.00 94.88 103 LEU A N 1
ATOM 782 C CA . LEU A 1 103 ? 3.488 -11.075 -7.091 1.00 94.88 103 LEU A CA 1
ATOM 783 C C . LEU A 1 103 ? 4.346 -9.971 -7.711 1.00 94.88 103 LEU A C 1
ATOM 785 O O . LEU A 1 103 ? 4.527 -9.958 -8.925 1.00 94.88 103 LEU A O 1
ATOM 789 N N . THR A 1 104 ? 4.932 -9.105 -6.885 1.00 94.50 104 THR A N 1
ATOM 790 C CA . THR A 1 104 ? 5.827 -8.028 -7.331 1.00 94.50 104 THR A CA 1
ATOM 791 C C . THR A 1 104 ? 7.006 -8.586 -8.125 1.00 94.50 104 THR A C 1
ATOM 793 O O . THR A 1 104 ? 7.308 -8.092 -9.214 1.00 94.50 104 THR A O 1
ATOM 796 N N . GLY A 1 105 ? 7.635 -9.6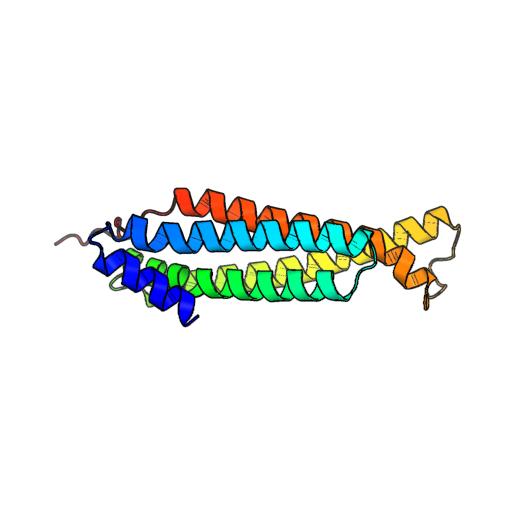54 -7.620 1.00 93.31 105 GLY A N 1
ATOM 797 C CA . GLY A 1 105 ? 8.720 -10.349 -8.315 1.00 93.31 105 GLY A CA 1
ATOM 798 C C . GLY A 1 105 ? 8.283 -10.907 -9.670 1.00 93.31 105 GLY A C 1
ATOM 799 O O . GLY A 1 105 ? 8.925 -10.627 -10.682 1.00 93.31 105 GLY A O 1
ATOM 800 N N . LYS A 1 106 ? 7.144 -11.610 -9.714 1.00 95.25 106 LYS A N 1
ATOM 801 C CA . LYS A 1 106 ? 6.595 -12.176 -10.958 1.00 95.25 106 LYS A CA 1
ATOM 802 C C . LYS A 1 106 ? 6.224 -11.110 -11.990 1.00 95.25 106 LYS A C 1
ATOM 804 O O . LYS A 1 106 ? 6.469 -11.307 -13.175 1.00 95.25 106 LYS A O 1
ATOM 809 N N . ILE A 1 107 ? 5.671 -9.976 -11.560 1.00 95.56 107 ILE A N 1
ATOM 810 C CA . ILE A 1 107 ? 5.339 -8.846 -12.443 1.00 95.56 107 ILE A CA 1
ATOM 811 C C . ILE A 1 107 ? 6.612 -8.257 -13.063 1.00 95.56 107 ILE A C 1
ATOM 813 O O . ILE A 1 107 ? 6.646 -7.963 -14.258 1.00 95.56 107 ILE A O 1
ATOM 817 N N . LEU A 1 108 ? 7.679 -8.110 -12.273 1.00 94.50 108 LEU A N 1
ATOM 818 C CA . LEU A 1 108 ? 8.965 -7.626 -12.777 1.00 94.50 108 LEU A CA 1
ATOM 819 C C . LEU A 1 108 ? 9.629 -8.632 -13.725 1.00 94.50 108 LEU A C 1
ATOM 821 O O . LEU A 1 108 ? 10.250 -8.225 -14.704 1.00 94.50 108 LEU A O 1
ATOM 825 N N . GLU A 1 109 ? 9.517 -9.932 -13.458 1.00 93.44 109 GLU A N 1
ATOM 826 C CA . GLU A 1 109 ? 9.982 -10.975 -14.379 1.00 93.44 109 GLU A CA 1
ATOM 827 C C . GLU A 1 109 ? 9.224 -10.947 -15.699 1.00 93.44 109 GLU A C 1
ATOM 829 O O . GLU A 1 109 ? 9.859 -10.857 -16.745 1.00 93.44 109 GLU A O 1
ATOM 834 N N . TRP A 1 110 ? 7.894 -10.903 -15.646 1.00 94.00 110 TRP A N 1
ATOM 835 C CA . TRP A 1 110 ? 7.043 -10.758 -16.825 1.00 94.00 110 TRP A CA 1
ATOM 836 C C . TRP A 1 110 ? 7.415 -9.524 -17.661 1.00 94.00 110 TRP A C 1
ATOM 838 O O . TRP A 1 110 ? 7.582 -9.623 -18.876 1.00 94.00 110 TRP A O 1
ATOM 848 N N . SER A 1 111 ? 7.637 -8.380 -17.007 1.00 94.38 111 SER A N 1
ATOM 849 C CA . SER A 1 111 ? 8.082 -7.139 -17.654 1.00 94.38 111 SER A CA 1
ATOM 850 C C . SER A 1 111 ? 9.412 -7.321 -18.398 1.00 94.38 111 SER A C 1
ATOM 852 O O . SER A 1 111 ? 9.533 -6.940 -19.562 1.00 94.38 111 SER A O 1
ATOM 854 N N . LYS A 1 112 ? 10.399 -7.962 -17.755 1.00 92.25 112 LYS A N 1
ATOM 855 C CA . LYS A 1 112 ? 11.704 -8.252 -18.372 1.00 92.25 112 LYS A CA 1
ATOM 856 C C . LYS A 1 112 ? 11.585 -9.218 -19.551 1.00 92.25 112 LYS A C 1
ATOM 858 O O . LYS A 1 112 ? 12.260 -9.019 -20.557 1.00 92.25 112 LYS A O 1
ATOM 863 N N . THR A 1 113 ? 10.751 -10.251 -19.440 1.00 91.19 113 THR A N 1
ATOM 864 C CA . THR A 1 113 ? 10.534 -11.226 -20.518 1.00 91.19 113 THR A CA 1
ATOM 865 C C . THR A 1 113 ? 9.922 -10.563 -21.750 1.00 91.19 113 THR A C 1
ATOM 867 O O . THR A 1 113 ? 10.413 -10.780 -22.854 1.00 91.19 113 THR A O 1
ATOM 870 N N . ASN A 1 114 ? 8.9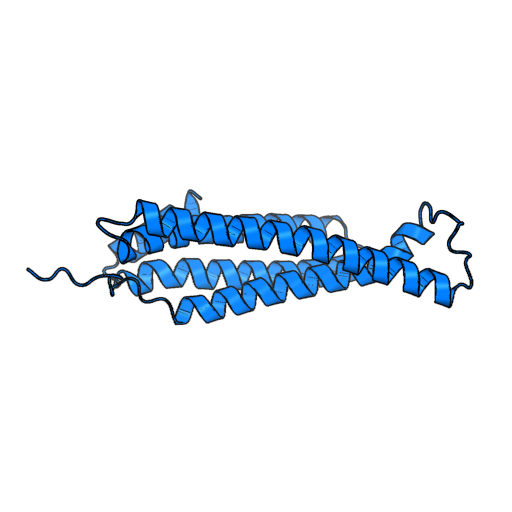24 -9.691 -21.581 1.00 91.19 114 ASN A N 1
ATOM 871 C CA . ASN A 1 114 ? 8.330 -8.964 -22.709 1.00 91.19 114 ASN A CA 1
ATOM 872 C C . ASN A 1 114 ? 9.350 -8.073 -23.426 1.00 91.19 114 ASN A C 1
ATOM 874 O O . ASN A 1 114 ? 9.411 -8.077 -24.653 1.00 91.19 114 ASN A O 1
ATOM 878 N N . TYR A 1 115 ? 10.193 -7.368 -22.665 1.00 90.38 115 TYR A N 1
ATOM 879 C CA . TYR A 1 115 ? 11.255 -6.537 -23.232 1.00 90.38 115 TYR A CA 1
ATOM 880 C C . TYR A 1 115 ? 12.246 -7.354 -24.077 1.00 90.38 115 TYR A C 1
ATOM 882 O O . TYR A 1 115 ? 12.636 -6.931 -25.165 1.00 90.38 115 TYR A O 1
ATOM 890 N N . ARG A 1 116 ? 12.621 -8.552 -23.606 1.00 89.19 116 ARG A N 1
ATOM 891 C CA . ARG A 1 116 ? 13.517 -9.462 -24.337 1.00 89.19 116 ARG A CA 1
ATOM 892 C C . ARG A 1 116 ? 12.927 -9.947 -25.651 1.00 89.19 116 ARG A C 1
ATOM 894 O O . ARG A 1 116 ? 13.643 -9.974 -26.646 1.00 89.19 116 ARG A O 1
ATOM 901 N N . ILE A 1 117 ? 11.641 -10.300 -25.650 1.00 88.94 117 ILE A N 1
ATOM 902 C CA . ILE A 1 117 ? 10.929 -10.742 -26.855 1.00 88.94 117 ILE A CA 1
ATOM 903 C C . ILE A 1 117 ? 10.913 -9.621 -27.899 1.00 88.94 117 ILE A C 1
ATOM 905 O O . ILE A 1 117 ? 11.217 -9.869 -29.062 1.00 88.94 117 ILE A O 1
ATOM 909 N N . GLU A 1 118 ? 10.615 -8.388 -27.482 1.00 89.75 118 GLU A N 1
ATOM 910 C CA . GLU A 1 118 ? 10.550 -7.228 -28.379 1.00 89.75 118 GLU A CA 1
ATOM 911 C C . GLU A 1 118 ? 11.908 -6.891 -29.018 1.00 89.75 118 GLU A C 1
ATOM 913 O O . GLU A 1 118 ? 11.966 -6.501 -30.181 1.00 89.75 118 GLU A O 1
ATOM 918 N N . HIS A 1 119 ? 13.004 -7.097 -28.285 1.00 89.19 119 HIS A N 1
ATOM 919 C CA . HIS A 1 119 ? 14.363 -6.788 -28.744 1.00 89.19 119 HIS A CA 1
ATOM 920 C C . HIS A 1 119 ? 15.121 -8.016 -29.279 1.00 89.19 119 HIS A C 1
ATOM 922 O O . HIS A 1 119 ? 16.316 -7.919 -29.552 1.00 89.19 119 HIS A O 1
ATOM 928 N N . ALA A 1 120 ? 14.448 -9.167 -29.421 1.00 89.19 120 ALA A N 1
ATOM 929 C CA . ALA A 1 120 ? 15.038 -10.447 -29.830 1.00 89.19 120 ALA A CA 1
ATOM 930 C C . ALA A 1 120 ? 16.311 -10.831 -29.037 1.00 89.19 120 ALA A C 1
ATOM 932 O O . ALA A 1 120 ? 17.263 -11.386 -29.587 1.00 89.19 120 ALA A O 1
ATOM 933 N N . ILE A 1 121 ? 16.332 -10.525 -27.735 1.00 87.88 121 ILE A N 1
ATOM 934 C CA . ILE A 1 121 ? 17.459 -10.806 -26.836 1.00 87.88 121 ILE A CA 1
ATOM 935 C C . ILE A 1 121 ? 17.328 -12.231 -26.299 1.00 87.88 121 ILE A C 1
ATOM 937 O O . ILE A 1 121 ? 16.279 -12.616 -25.783 1.00 87.88 121 ILE A O 1
ATOM 941 N N . GLU A 1 122 ? 18.414 -12.999 -26.357 1.00 86.62 122 GLU A N 1
ATOM 942 C CA . GLU A 1 122 ? 18.448 -14.360 -25.823 1.00 86.62 122 GLU A CA 1
ATOM 943 C C . GLU A 1 122 ? 18.236 -14.381 -24.295 1.00 86.62 122 GLU A C 1
ATOM 945 O O . GLU A 1 122 ? 18.779 -13.556 -23.550 1.00 86.62 122 GLU A O 1
ATOM 950 N N . ASP A 1 123 ? 17.487 -15.367 -23.794 1.00 80.81 123 ASP A N 1
ATOM 951 C CA . ASP A 1 123 ? 17.169 -15.502 -22.364 1.00 80.81 123 ASP A CA 1
ATOM 952 C C . ASP A 1 123 ? 18.404 -15.713 -21.469 1.00 80.81 123 ASP A C 1
ATOM 954 O O . ASP A 1 123 ? 18.380 -15.388 -20.276 1.00 80.81 123 ASP A O 1
ATOM 958 N N . SER A 1 124 ? 19.513 -16.184 -22.040 1.00 78.69 124 SER A N 1
ATOM 959 C CA . SER A 1 124 ? 20.808 -16.340 -21.368 1.00 78.69 124 SER A CA 1
ATOM 960 C C . SER A 1 124 ? 21.536 -15.004 -21.143 1.00 78.69 124 SER A C 1
ATOM 962 O O . SER A 1 124 ? 22.388 -14.900 -20.257 1.00 78.69 124 SER A O 1
ATOM 964 N N . THR A 1 125 ? 21.176 -13.951 -21.887 1.00 84.06 125 THR A N 1
ATOM 965 C CA . THR A 1 125 ? 21.900 -12.673 -21.877 1.00 84.06 125 THR A CA 1
ATOM 966 C C . THR A 1 125 ? 21.428 -11.782 -20.739 1.00 84.06 125 THR A C 1
ATOM 968 O O . THR A 1 125 ? 20.308 -11.274 -20.754 1.00 84.06 125 THR A O 1
ATOM 971 N N . ARG A 1 126 ? 22.278 -11.561 -19.735 1.00 83.19 126 ARG A N 1
ATOM 972 C CA . ARG A 1 126 ? 21.933 -10.731 -18.575 1.00 83.19 126 ARG A CA 1
ATOM 973 C C . ARG A 1 126 ? 21.717 -9.270 -18.991 1.00 83.19 126 ARG A C 1
ATOM 975 O O . ARG A 1 126 ? 22.646 -8.621 -19.451 1.00 83.19 126 ARG A O 1
ATOM 982 N N . LEU A 1 127 ? 20.520 -8.741 -18.729 1.00 85.38 127 LEU A N 1
ATOM 983 C CA . LEU A 1 127 ? 20.218 -7.312 -18.861 1.00 85.38 127 LEU A CA 1
ATOM 984 C C . LEU A 1 127 ? 20.972 -6.527 -17.775 1.00 85.38 127 LEU A C 1
ATOM 986 O O . LEU A 1 127 ? 20.872 -6.860 -16.587 1.00 85.38 127 LEU A O 1
ATOM 990 N N . ILE A 1 128 ? 21.728 -5.496 -18.159 1.00 87.81 128 ILE A N 1
ATOM 991 C CA . ILE A 1 128 ? 22.544 -4.684 -17.239 1.00 87.81 128 ILE A CA 1
ATOM 992 C C . ILE A 1 128 ? 22.354 -3.194 -17.558 1.00 87.81 128 ILE A C 1
ATOM 994 O O . ILE A 1 128 ? 22.137 -2.804 -18.701 1.00 87.81 128 ILE A O 1
ATOM 998 N N . GLY A 1 129 ? 22.430 -2.345 -16.530 1.00 89.19 129 GLY A N 1
ATOM 999 C CA . GLY A 1 129 ? 22.412 -0.892 -16.691 1.00 89.19 129 GLY A CA 1
ATOM 1000 C C . GLY A 1 129 ? 21.080 -0.371 -17.232 1.00 89.19 129 GLY A C 1
ATOM 1001 O O . GLY A 1 129 ? 20.017 -0.689 -16.698 1.00 89.19 129 GLY A O 1
ATOM 1002 N N . ASN A 1 130 ? 21.144 0.442 -18.287 1.00 86.31 130 ASN A N 1
ATOM 1003 C CA . ASN A 1 130 ? 19.977 1.131 -18.840 1.00 86.31 130 ASN A CA 1
ATOM 1004 C C . ASN A 1 130 ? 18.951 0.172 -19.458 1.00 86.31 130 ASN A C 1
ATOM 1006 O O . ASN A 1 130 ? 17.756 0.428 -19.356 1.00 86.31 130 ASN A O 1
ATOM 1010 N N . GLU A 1 131 ? 19.388 -0.943 -20.048 1.00 86.00 131 GLU A N 1
ATOM 1011 C CA . GLU A 1 131 ? 18.478 -1.947 -20.618 1.00 86.00 131 GLU A CA 1
ATOM 1012 C C . GLU A 1 131 ? 17.637 -2.612 -19.531 1.00 86.00 131 GLU A C 1
ATOM 1014 O O . GLU A 1 131 ? 16.428 -2.763 -19.679 1.00 86.00 131 GLU A O 1
ATOM 1019 N N . LEU A 1 132 ? 18.257 -2.937 -18.391 1.00 88.62 132 LEU A N 1
ATOM 1020 C CA . LEU A 1 132 ? 17.544 -3.484 -17.240 1.00 88.62 132 LEU A CA 1
ATOM 1021 C C . LEU A 1 132 ? 16.532 -2.474 -16.685 1.00 88.62 132 LEU A C 1
ATOM 1023 O O . LEU A 1 132 ? 15.394 -2.845 -16.402 1.00 88.62 132 LEU A O 1
ATOM 1027 N N . ALA A 1 133 ? 16.930 -1.204 -16.563 1.00 87.06 133 ALA A N 1
ATOM 1028 C CA . ALA A 1 133 ? 16.044 -0.149 -16.080 1.00 87.06 133 ALA A CA 1
ATOM 1029 C C . ALA A 1 133 ? 14.818 0.022 -16.993 1.00 87.06 133 ALA A C 1
ATOM 1031 O O . ALA A 1 133 ? 13.692 0.061 -16.497 1.00 87.06 133 ALA A O 1
ATOM 1032 N N . THR A 1 134 ? 15.016 0.041 -18.314 1.00 88.25 134 THR A N 1
ATOM 1033 C CA . THR A 1 134 ? 13.922 0.104 -19.295 1.00 88.25 134 THR A CA 1
ATOM 1034 C C . THR A 1 134 ? 13.037 -1.141 -19.236 1.00 88.25 134 THR A C 1
ATOM 1036 O O . THR A 1 134 ? 11.814 -1.023 -19.215 1.00 88.25 134 THR A O 1
ATOM 1039 N N . ALA A 1 135 ? 13.636 -2.329 -19.129 1.00 90.50 135 ALA A N 1
ATOM 1040 C CA . ALA A 1 135 ? 12.911 -3.596 -19.072 1.00 90.50 135 ALA A CA 1
ATOM 1041 C C . ALA A 1 135 ? 12.033 -3.737 -17.819 1.00 90.50 135 ALA A C 1
ATOM 1043 O O . ALA A 1 135 ? 10.985 -4.379 -17.859 1.00 90.50 135 ALA A O 1
ATOM 1044 N N . GLN A 1 136 ? 12.449 -3.157 -16.690 1.00 91.94 136 GLN A N 1
ATOM 1045 C CA . GLN A 1 136 ? 11.694 -3.199 -15.433 1.00 91.94 136 GLN A CA 1
ATOM 1046 C C . GLN A 1 136 ? 10.675 -2.065 -15.299 1.00 91.94 136 GLN A C 1
ATOM 1048 O O . GLN A 1 136 ? 9.752 -2.174 -14.489 1.00 91.94 136 GLN A O 1
ATOM 1053 N N . PHE A 1 137 ? 10.830 -0.986 -16.070 1.00 91.69 137 PHE A N 1
ATOM 1054 C CA . PHE A 1 137 ? 10.003 0.213 -15.972 1.00 91.69 137 PHE A CA 1
ATOM 1055 C C . PHE A 1 137 ? 8.487 -0.072 -16.038 1.00 91.69 137 PHE A C 1
ATOM 1057 O O . PHE A 1 137 ? 7.789 0.333 -15.102 1.00 91.69 137 PHE A O 1
ATOM 1064 N N . PRO A 1 138 ? 7.956 -0.829 -17.025 1.00 92.19 138 PRO A N 1
ATOM 1065 C CA . PRO A 1 138 ? 6.524 -1.127 -17.059 1.00 92.19 138 PRO A CA 1
ATOM 1066 C C . PRO A 1 138 ? 6.066 -2.015 -15.893 1.00 92.19 138 PRO A C 1
ATOM 1068 O O . PRO A 1 138 ? 4.973 -1.827 -15.353 1.00 92.19 138 PRO A O 1
ATOM 1071 N N . GLY A 1 139 ? 6.919 -2.927 -15.424 1.00 93.31 139 GLY A N 1
ATOM 1072 C CA . GLY A 1 139 ? 6.657 -3.721 -14.225 1.00 93.31 139 GLY A CA 1
ATOM 1073 C C . GLY A 1 139 ? 6.534 -2.868 -12.957 1.00 93.31 139 GLY A C 1
ATOM 1074 O O . GLY A 1 139 ? 5.653 -3.117 -12.132 1.00 93.31 139 GLY A O 1
ATOM 1075 N N . TYR A 1 140 ? 7.364 -1.832 -12.792 1.00 93.19 140 TYR A N 1
ATOM 1076 C CA . TYR A 1 140 ? 7.239 -0.899 -11.664 1.00 93.19 140 TYR A CA 1
ATOM 1077 C C . TYR A 1 140 ? 5.953 -0.074 -11.732 1.00 93.19 140 TYR A C 1
ATOM 1079 O O . TYR A 1 140 ? 5.275 0.068 -10.713 1.00 93.19 140 TYR A O 1
ATOM 1087 N N . GLN A 1 141 ? 5.573 0.408 -12.919 1.00 94.00 141 GLN A N 1
ATOM 1088 C CA . GLN A 1 141 ? 4.303 1.114 -13.111 1.00 94.00 141 GLN A CA 1
ATOM 1089 C C . GLN A 1 141 ? 3.112 0.239 -12.700 1.00 94.00 141 GLN A C 1
ATOM 1091 O O . GLN A 1 141 ? 2.250 0.681 -11.938 1.00 94.00 141 GLN A O 1
ATOM 1096 N N . PHE A 1 142 ? 3.091 -1.021 -13.145 1.00 94.62 142 PHE A N 1
ATOM 1097 C CA . PHE A 1 142 ? 2.016 -1.956 -12.813 1.00 94.62 142 PHE A CA 1
ATOM 1098 C C . PHE A 1 142 ? 1.928 -2.226 -11.304 1.00 94.62 142 PHE A C 1
ATOM 1100 O O . PHE A 1 142 ? 0.835 -2.227 -10.738 1.00 94.62 142 PHE A O 1
ATOM 1107 N N . ASN A 1 143 ? 3.071 -2.383 -10.630 1.00 94.88 143 ASN A N 1
ATOM 1108 C CA . ASN A 1 143 ? 3.108 -2.541 -9.176 1.00 94.88 143 ASN A CA 1
ATOM 1109 C C . ASN A 1 143 ? 2.553 -1.312 -8.440 1.00 94.88 143 ASN A C 1
ATOM 1111 O O . ASN A 1 143 ? 1.756 -1.468 -7.519 1.00 94.88 143 ASN A O 1
ATOM 1115 N N . LEU A 1 144 ? 2.914 -0.093 -8.855 1.00 94.12 144 LEU A N 1
ATOM 1116 C CA . LEU A 1 144 ? 2.395 1.135 -8.236 1.00 94.12 144 LEU A CA 1
ATOM 1117 C C . LEU A 1 144 ? 0.879 1.279 -8.414 1.00 94.12 144 LEU A C 1
ATOM 1119 O O . LEU A 1 144 ? 0.188 1.649 -7.465 1.00 94.12 144 LEU A O 1
ATOM 1123 N N . ILE A 1 145 ? 0.352 0.940 -9.596 1.00 94.81 145 ILE A N 1
ATOM 1124 C CA . ILE A 1 145 ? -1.096 0.917 -9.849 1.00 94.81 145 ILE A CA 1
ATOM 1125 C C . ILE A 1 145 ? -1.773 -0.104 -8.934 1.00 94.81 145 ILE A C 1
ATOM 1127 O O . ILE A 1 145 ? -2.763 0.218 -8.278 1.00 94.81 145 ILE A O 1
ATOM 1131 N N . MET A 1 146 ? -1.227 -1.319 -8.860 1.00 95.00 146 MET A N 1
ATOM 1132 C CA . MET A 1 146 ? -1.754 -2.384 -8.009 1.00 95.00 146 MET A CA 1
ATOM 1133 C C . MET A 1 146 ? -1.795 -1.955 -6.537 1.00 95.00 146 MET A C 1
ATOM 1135 O O . MET A 1 146 ? -2.840 -2.088 -5.902 1.00 95.00 146 MET A O 1
ATOM 1139 N N . PHE A 1 147 ? -0.718 -1.362 -6.012 1.00 93.50 147 PHE A N 1
ATOM 1140 C CA . PHE A 1 147 ? -0.701 -0.831 -4.647 1.00 93.50 147 PHE A CA 1
ATOM 1141 C C . PHE A 1 147 ? -1.743 0.265 -4.437 1.00 93.50 147 PHE A C 1
ATOM 1143 O O . PHE A 1 147 ? -2.517 0.181 -3.483 1.00 93.50 147 PHE A O 1
ATOM 1150 N N . GLY A 1 148 ? -1.827 1.240 -5.346 1.00 93.44 148 GLY A N 1
ATOM 1151 C CA . GLY A 1 148 ? -2.842 2.293 -5.285 1.00 93.44 148 GLY A CA 1
ATOM 1152 C C . GLY A 1 148 ? -4.262 1.725 -5.209 1.00 93.44 148 GLY A C 1
ATOM 1153 O O . GLY A 1 148 ? -5.040 2.113 -4.338 1.00 93.44 148 GLY A O 1
ATOM 1154 N N . LEU A 1 149 ? -4.582 0.740 -6.053 1.00 94.19 149 LEU A N 1
ATOM 1155 C CA . LEU A 1 149 ? -5.888 0.076 -6.064 1.00 94.19 149 LEU A CA 1
ATOM 1156 C C . LEU A 1 149 ? -6.176 -0.693 -4.772 1.00 94.19 149 LEU A C 1
ATOM 1158 O O . LEU A 1 149 ? -7.289 -0.598 -4.256 1.00 94.19 149 LEU A O 1
ATOM 1162 N N . VAL A 1 150 ? -5.196 -1.413 -4.221 1.00 93.50 150 VAL A N 1
ATOM 1163 C CA . VAL A 1 150 ? -5.358 -2.140 -2.949 1.00 93.50 150 VAL A CA 1
ATOM 1164 C C . VAL A 1 150 ? -5.730 -1.180 -1.817 1.00 93.50 150 VAL A C 1
ATOM 1166 O O . VAL A 1 150 ? -6.648 -1.474 -1.052 1.00 93.50 150 VAL A O 1
ATOM 1169 N N . TYR A 1 151 ? -5.097 -0.007 -1.746 1.00 93.06 151 TYR A N 1
ATOM 1170 C CA . TYR A 1 151 ? -5.452 1.017 -0.760 1.00 93.06 151 TYR A CA 1
ATOM 1171 C C . TYR A 1 151 ? -6.852 1.604 -0.988 1.00 93.06 151 TYR A C 1
ATOM 1173 O O . TYR A 1 151 ? -7.587 1.819 -0.024 1.00 93.06 151 TYR A O 1
ATOM 1181 N N . MET A 1 152 ? -7.276 1.795 -2.240 1.00 92.50 152 MET A N 1
ATOM 1182 C CA . MET A 1 152 ? -8.640 2.253 -2.545 1.00 92.50 152 MET A CA 1
ATOM 1183 C C . MET A 1 152 ? -9.702 1.212 -2.169 1.00 92.50 152 MET A C 1
ATOM 1185 O O . MET A 1 152 ? -10.737 1.561 -1.599 1.00 92.50 152 MET A O 1
ATOM 1189 N N . VAL A 1 153 ? -9.436 -0.072 -2.424 1.00 93.19 153 VAL A N 1
ATOM 1190 C CA . VAL A 1 153 ? -10.295 -1.174 -1.963 1.00 93.19 153 VAL A CA 1
ATOM 1191 C C . VAL A 1 153 ? -10.316 -1.222 -0.437 1.00 93.19 153 VAL A C 1
ATOM 1193 O O . VAL A 1 153 ? -11.388 -1.333 0.152 1.00 93.19 153 VAL A O 1
ATOM 1196 N N . GLY A 1 154 ? -9.164 -1.057 0.218 1.00 89.44 154 GLY A N 1
ATOM 1197 C CA . GLY A 1 154 ? -9.070 -0.947 1.673 1.00 89.44 154 GLY A CA 1
ATOM 1198 C C . GLY A 1 154 ? -9.951 0.176 2.227 1.00 89.44 154 GLY A C 1
ATOM 1199 O O . GLY A 1 154 ? -10.732 -0.055 3.150 1.00 89.44 154 GLY A O 1
ATOM 1200 N N . ALA A 1 155 ? -9.906 1.366 1.621 1.00 90.31 155 ALA A N 1
ATOM 1201 C CA . ALA A 1 155 ? -10.779 2.481 1.986 1.00 90.31 155 ALA A CA 1
ATOM 1202 C C . ALA A 1 155 ? -12.270 2.139 1.823 1.00 90.31 155 ALA A C 1
ATOM 1204 O O . ALA A 1 155 ? -13.069 2.463 2.702 1.00 90.31 155 ALA A O 1
ATOM 1205 N N . ALA A 1 156 ? -12.645 1.454 0.738 1.00 90.38 156 ALA A N 1
ATOM 1206 C CA . ALA A 1 156 ? -14.019 1.011 0.512 1.00 90.38 156 ALA A CA 1
ATOM 1207 C C . ALA A 1 156 ? -14.484 0.006 1.583 1.00 90.38 156 ALA A C 1
ATOM 1209 O O . ALA A 1 156 ? -15.568 0.154 2.151 1.00 90.38 156 ALA A O 1
ATOM 1210 N N . LEU A 1 157 ? -13.643 -0.978 1.914 1.00 89.50 157 LEU A N 1
ATOM 1211 C CA . LEU A 1 157 ? -13.931 -1.986 2.940 1.00 89.50 157 LEU A CA 1
ATOM 1212 C C . LEU A 1 157 ? -14.089 -1.366 4.333 1.00 89.50 157 LEU A C 1
ATOM 1214 O O . LEU A 1 157 ? -14.927 -1.815 5.115 1.00 89.50 157 LEU A O 1
ATOM 1218 N N . TRP A 1 158 ? -13.361 -0.288 4.630 1.00 87.06 158 TRP A N 1
ATOM 1219 C CA . TRP A 1 158 ? -13.500 0.434 5.895 1.00 87.06 158 TRP A CA 1
ATOM 1220 C C . TRP A 1 158 ? -14.897 1.025 6.125 1.00 87.06 158 TRP A C 1
ATOM 1222 O O . TRP A 1 158 ? -15.315 1.149 7.278 1.00 87.06 158 TRP A O 1
ATOM 1232 N N . PHE A 1 159 ? -15.665 1.328 5.072 1.00 83.12 159 PHE A N 1
ATOM 1233 C CA . PHE A 1 159 ? -17.058 1.765 5.231 1.00 83.12 159 PHE A CA 1
ATOM 1234 C C . PHE A 1 159 ? -17.984 0.655 5.744 1.00 83.12 159 PHE A C 1
ATOM 1236 O O . PHE A 1 159 ? -19.014 0.956 6.353 1.00 83.12 159 PHE A O 1
ATOM 1243 N N . VAL A 1 160 ? -17.612 -0.611 5.548 1.00 84.00 160 VAL A N 1
ATOM 1244 C CA . VAL A 1 160 ? -18.391 -1.778 5.988 1.00 84.00 160 VAL A CA 1
ATOM 1245 C C . VAL A 1 160 ? -18.157 -2.079 7.475 1.00 84.00 160 VAL A C 1
ATOM 1247 O O . VAL A 1 160 ? -19.056 -2.568 8.155 1.00 84.00 160 VAL A O 1
ATOM 1250 N N . ILE A 1 161 ? -16.983 -1.740 8.017 1.00 81.62 161 ILE A N 1
ATOM 1251 C CA . ILE A 1 161 ? -16.569 -2.115 9.380 1.00 81.62 161 ILE A CA 1
ATOM 1252 C C . ILE A 1 161 ? -17.352 -1.335 10.437 1.00 81.62 161 ILE A C 1
ATOM 1254 O O . ILE A 1 161 ? -17.179 -0.127 10.558 1.00 81.62 161 ILE A O 1
ATOM 1258 N N . ASP A 1 162 ? -18.200 -1.980 11.237 1.00 77.69 162 ASP A N 1
ATOM 1259 C CA . ASP A 1 162 ? -18.909 -1.340 12.356 1.00 77.69 162 ASP A CA 1
ATOM 1260 C C . ASP A 1 162 ? -18.238 -1.657 13.699 1.00 77.69 162 ASP A C 1
ATOM 1262 O O . ASP A 1 162 ? -18.339 -2.769 14.205 1.00 77.69 162 ASP A O 1
ATOM 1266 N N . ALA A 1 163 ? -17.569 -0.664 14.289 1.00 75.81 163 ALA A N 1
ATOM 1267 C CA . ALA A 1 163 ? -16.866 -0.823 15.562 1.00 75.81 163 ALA A CA 1
ATOM 1268 C C . ALA A 1 163 ? -17.805 -0.888 16.783 1.00 75.81 163 ALA A C 1
ATOM 1270 O O . ALA A 1 163 ? -17.349 -1.185 17.883 1.00 75.81 163 ALA A O 1
ATOM 1271 N N . ASN A 1 164 ? -19.103 -0.603 16.619 1.00 74.38 164 ASN A N 1
ATOM 1272 C CA . ASN A 1 164 ? -20.080 -0.679 17.709 1.00 74.38 164 ASN A CA 1
ATOM 1273 C C . ASN A 1 164 ? -20.671 -2.086 17.893 1.00 74.38 164 ASN A C 1
ATOM 1275 O O . ASN A 1 164 ? -21.369 -2.318 18.879 1.00 74.38 164 ASN A O 1
ATOM 1279 N N . LYS A 1 165 ? -20.435 -3.011 16.955 1.00 78.94 165 LYS A N 1
ATOM 1280 C CA . LYS A 1 165 ? -20.981 -4.371 17.000 1.00 78.94 165 LYS A CA 1
ATOM 1281 C C . LYS A 1 165 ? -19.890 -5.355 17.431 1.00 78.94 165 LYS A C 1
ATOM 1283 O O . LYS A 1 165 ? -19.005 -5.642 16.624 1.00 78.94 165 LYS A O 1
ATOM 1288 N N . PRO A 1 166 ? -19.918 -5.857 18.679 1.00 75.44 166 PRO A N 1
ATOM 1289 C CA . PRO A 1 166 ? -18.972 -6.879 19.106 1.00 75.44 166 PRO A CA 1
ATOM 1290 C C . PRO A 1 166 ? -19.189 -8.183 18.333 1.00 75.44 166 PRO A C 1
ATOM 1292 O O . PRO A 1 166 ? -20.304 -8.490 17.917 1.00 75.44 166 PRO A O 1
ATOM 1295 N N . LEU A 1 167 ? -18.114 -8.955 18.149 1.00 71.69 167 LEU A N 1
ATOM 1296 C CA . LEU A 1 167 ? -18.154 -10.234 17.420 1.00 71.69 167 LEU A CA 1
ATOM 1297 C C . LEU A 1 167 ? -18.998 -11.308 18.114 1.00 71.69 167 LEU A C 1
ATOM 1299 O O . LEU A 1 167 ? -19.569 -12.163 17.445 1.00 71.69 167 LEU A O 1
ATOM 1303 N N . LEU A 1 168 ? -19.052 -11.277 19.443 1.00 75.69 168 LEU A N 1
ATOM 1304 C CA . LEU A 1 168 ? -19.860 -12.176 20.253 1.00 75.69 168 LEU A CA 1
ATOM 1305 C C . LEU A 1 168 ? -20.743 -11.314 21.150 1.00 75.69 168 LEU A C 1
ATOM 1307 O O . LEU A 1 168 ? -20.242 -10.451 21.872 1.00 75.69 168 LEU A O 1
ATOM 1311 N N . HIS A 1 169 ? -22.051 -11.535 21.080 1.00 64.75 169 HIS A N 1
ATOM 1312 C CA . HIS A 1 169 ? -22.964 -11.054 22.104 1.00 64.75 169 HIS A CA 1
ATOM 1313 C C . HIS A 1 169 ? -22.826 -12.011 23.286 1.00 64.75 169 HIS A C 1
ATOM 1315 O O . HIS A 1 169 ? -23.039 -13.209 23.119 1.00 64.75 169 HIS A O 1
ATOM 1321 N N . GLU A 1 170 ? -22.389 -11.515 24.443 1.00 59.69 170 GLU A N 1
ATOM 1322 C CA . GLU A 1 170 ? -22.391 -12.334 25.654 1.00 59.69 170 GLU A CA 1
ATOM 1323 C C . GLU A 1 170 ? -23.845 -12.720 25.959 1.00 59.69 170 GLU A C 1
ATOM 1325 O O . GLU A 1 170 ? -24.698 -11.849 26.143 1.00 59.69 170 GLU A O 1
ATOM 1330 N N . GLU A 1 171 ? -24.137 -14.023 25.959 1.00 52.56 171 GLU A N 1
ATOM 1331 C CA . GLU A 1 171 ? -25.308 -14.542 26.659 1.00 52.56 171 GLU A CA 1
ATOM 1332 C C . GLU A 1 171 ? -25.041 -14.319 28.151 1.00 52.56 171 GLU A C 1
ATOM 1334 O O . GLU A 1 171 ? -24.105 -14.890 28.714 1.00 52.56 171 GLU A O 1
ATOM 1339 N N . SER A 1 172 ? -25.791 -13.384 28.735 1.00 47.31 172 SER A N 1
ATOM 1340 C CA . SER A 1 172 ? -25.776 -13.046 30.161 1.00 47.31 172 SER A CA 1
ATOM 1341 C C . SER A 1 172 ? -26.209 -14.213 31.035 1.00 47.31 172 SER A C 1
ATOM 1343 O O . SER A 1 172 ? -27.265 -14.794 30.686 1.00 47.31 172 SER A O 1
#

Radius of gyration: 20.42 Å; chains: 1; bounding box: 48×32×60 Å

Secondary structure (DSSP, 8-state):
-HHHHHHHHHHHHTT--HHHHHHHHHHHHHHHHHHHHHHHHHHHHTT-HHHHHHHHHHHHHHHHHHHHHHHHHHHHHHGGGHHHHHHHHHHHHHHHHHHHHHHHHHHHHHHHHHHHHHTT--TTS---THHHHHHHHHHHHHHHHHHHHHHHHHHHHHTT--TTS-SS----

pLDDT: mean 85.63, std 10.55, range [47.31, 95.94]

Sequence (172 aa):
CFIGGFATDWFLRQGKSRTWARRTPAVFGNIACGLCYFSALYFLNQKDAMFFAISIAFAGFCNDLTMGATWATCQDIGQRHAAIVSGTMNMIGNLGGFVVTILTGKILEWSKTNYRIEHAIEDSTRLIGNELATAQFPGYQFNLIMFGLVYMVGAALWFVIDANKPLLHEES